Protein AF-A0A183J7G9-F1 (afdb_monomer_lite)

Secondary structure (DSSP, 8-state):
-------------TT---EE---PPP----------------------GGG-EEEEEPPTTSSHHHHHHHHHHHHTTTT-EEEEE--GGG-SPPPHHHHHHHHHHHHH-GGG-SEEEEES-----S--

Organism: NCBI:txid241478

Sequence (128 aa):
MALELFTVLRLADPAGILFAAELTADDGKDRSSGGSSSKLMLPSAEMNPENIIIIYNRIPKTGSTSFMGLLYDVCVRNNFHVIHLNTSRNTHVMSLSDQLIFGQNFSNWVTRKPAVYHGHIAYIDFER

pLDDT: mean 70.36, std 27.44, range [26.47, 97.0]

Radius of gyration: 16.81 Å; chains: 1; bounding box: 32×42×46 Å

Structure (mmCIF, N/CA/C/O backbone):
data_AF-A0A183J7G9-F1
#
_entry.id   AF-A0A183J7G9-F1
#
loop_
_atom_site.group_PDB
_atom_site.id
_atom_site.type_symbol
_atom_site.label_atom_id
_atom_site.label_alt_id
_atom_site.label_comp_id
_atom_site.label_asym_id
_atom_site.label_entity_id
_atom_site.label_seq_id
_atom_site.pdbx_PDB_ins_code
_atom_site.Cartn_x
_atom_site.Cartn_y
_atom_site.Cartn_z
_atom_site.occupancy
_atom_site.B_iso_or_equiv
_atom_site.auth_seq_id
_atom_site.auth_comp_id
_atom_site.auth_asym_id
_atom_site.auth_atom_id
_atom_site.pdbx_PDB_model_num
ATOM 1 N N . MET A 1 1 ? -4.605 -24.183 -10.810 1.00 30.75 1 MET A N 1
ATOM 2 C CA . MET A 1 1 ? -5.874 -23.810 -11.465 1.00 30.75 1 MET A CA 1
ATOM 3 C C . MET 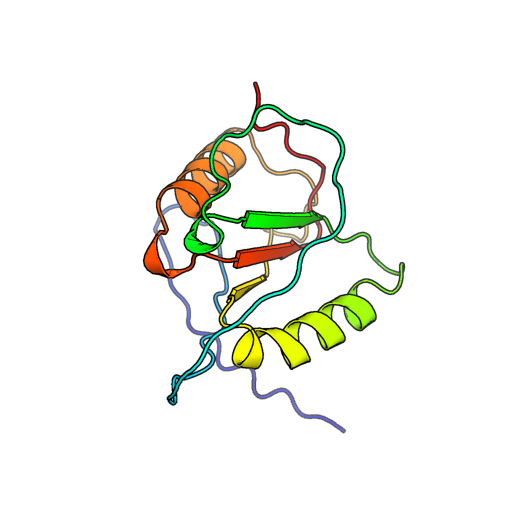A 1 1 ? -6.651 -22.968 -10.464 1.00 30.75 1 MET A C 1
ATOM 5 O O . MET A 1 1 ? -7.429 -23.506 -9.697 1.00 30.75 1 MET A O 1
ATOM 9 N N . ALA A 1 2 ? -6.323 -21.682 -10.366 1.00 29.30 2 ALA A N 1
ATOM 10 C CA . ALA A 1 2 ? -7.031 -20.735 -9.511 1.00 29.30 2 ALA A CA 1
ATOM 11 C C . ALA A 1 2 ? -7.473 -19.612 -10.442 1.00 29.30 2 ALA A C 1
ATOM 13 O O . ALA A 1 2 ? -6.668 -18.783 -10.858 1.00 29.30 2 ALA A O 1
ATOM 14 N N . LEU A 1 3 ? -8.715 -19.727 -10.898 1.00 29.28 3 LEU A N 1
ATOM 15 C CA . LEU A 1 3 ? -9.367 -18.739 -11.735 1.00 29.28 3 LEU A CA 1
ATOM 16 C C . LEU A 1 3 ? -9.744 -17.564 -10.832 1.00 29.28 3 LEU A C 1
ATOM 18 O O . LEU A 1 3 ? -10.685 -17.645 -10.051 1.00 29.28 3 LEU A O 1
ATOM 22 N N . GLU A 1 4 ? -8.903 -16.536 -10.886 1.00 32.44 4 GLU A N 1
ATOM 23 C CA . GLU A 1 4 ? -9.271 -15.123 -11.004 1.00 32.44 4 GLU A CA 1
ATOM 24 C C . GLU A 1 4 ? -10.785 -14.848 -10.880 1.00 32.44 4 GLU A C 1
ATOM 26 O O . GLU A 1 4 ? -11.535 -14.957 -11.849 1.00 32.44 4 GLU A O 1
ATOM 31 N N . LEU A 1 5 ? -11.226 -14.424 -9.696 1.00 26.47 5 LEU A N 1
ATOM 32 C CA . LEU A 1 5 ? -12.472 -13.678 -9.514 1.00 26.47 5 LEU A CA 1
ATOM 33 C C . LEU A 1 5 ? -12.100 -12.271 -9.037 1.00 26.47 5 LEU A C 1
ATOM 35 O O . LEU A 1 5 ? -12.329 -11.891 -7.895 1.00 26.47 5 LEU A O 1
ATOM 39 N N . PHE A 1 6 ? -11.477 -11.501 -9.931 1.00 29.28 6 PHE A N 1
ATOM 40 C CA . PHE A 1 6 ? -11.250 -10.072 -9.734 1.00 29.28 6 PHE A CA 1
ATOM 41 C C . PHE A 1 6 ? -12.524 -9.313 -10.094 1.00 29.28 6 PHE A C 1
ATOM 43 O O . PHE A 1 6 ? -12.791 -9.023 -11.261 1.00 29.28 6 PHE A O 1
ATOM 50 N N . THR A 1 7 ? -13.319 -8.970 -9.084 1.00 27.44 7 THR A N 1
ATOM 51 C CA . THR A 1 7 ? -14.379 -7.972 -9.256 1.00 27.44 7 THR A CA 1
ATOM 52 C C . THR A 1 7 ? -13.754 -6.589 -9.098 1.00 27.44 7 THR A C 1
ATOM 54 O O . THR A 1 7 ? -13.551 -6.092 -7.996 1.00 27.44 7 THR A O 1
ATOM 57 N N . VAL A 1 8 ? -13.401 -5.978 -10.230 1.00 32.66 8 VAL A N 1
ATOM 58 C CA . VAL A 1 8 ? -12.82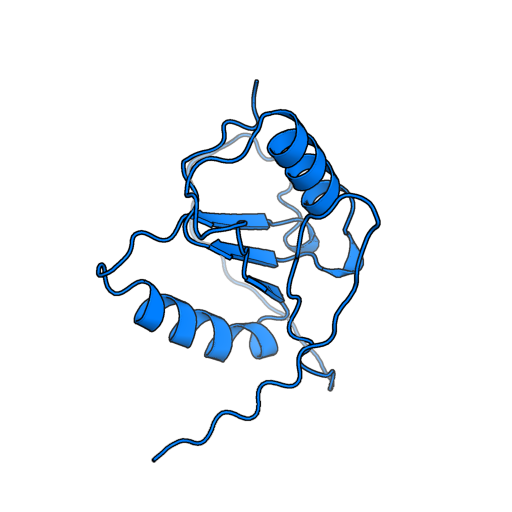3 -4.631 -10.308 1.00 32.66 8 VAL A CA 1
ATOM 59 C C . VAL A 1 8 ? -13.927 -3.591 -10.104 1.00 32.66 8 VAL A C 1
ATOM 61 O O . VAL A 1 8 ? -14.669 -3.281 -11.037 1.00 32.66 8 VAL A O 1
ATOM 64 N N . LEU A 1 9 ? -14.021 -2.999 -8.912 1.00 28.84 9 LEU A N 1
ATOM 65 C CA . LEU A 1 9 ? -14.771 -1.754 -8.734 1.00 28.84 9 LEU A CA 1
ATOM 66 C C . LEU A 1 9 ? -13.930 -0.587 -9.267 1.00 28.84 9 LEU A C 1
ATOM 68 O O . LEU A 1 9 ? -12.972 -0.132 -8.646 1.00 28.84 9 LEU A O 1
ATOM 72 N N . ARG A 1 10 ? -14.286 -0.135 -10.474 1.00 31.08 10 ARG A N 1
ATOM 73 C CA . ARG A 1 10 ? -13.737 1.058 -11.123 1.00 31.08 10 ARG A CA 1
ATOM 74 C C . ARG A 1 10 ? -14.341 2.303 -10.477 1.00 31.08 10 ARG A C 1
ATOM 76 O O . ARG A 1 10 ? -15.472 2.657 -10.793 1.00 31.08 10 ARG A O 1
ATOM 83 N N . LEU A 1 11 ? -13.587 2.999 -9.635 1.00 34.62 11 LEU A N 1
ATOM 84 C CA . LEU A 1 11 ? -13.862 4.408 -9.360 1.00 34.62 11 LEU A CA 1
ATOM 85 C C . LEU A 1 11 ? -12.918 5.231 -10.234 1.00 34.62 11 LEU A C 1
ATOM 87 O O . LEU A 1 11 ? -11.740 5.392 -9.932 1.00 34.62 11 LEU A O 1
ATOM 91 N N . ALA A 1 12 ? -13.434 5.646 -11.390 1.00 26.94 12 ALA A N 1
ATOM 92 C CA . ALA A 1 12 ? -12.762 6.585 -12.271 1.00 26.94 12 ALA A CA 1
ATOM 93 C C . ALA A 1 12 ? -12.967 8.001 -11.717 1.00 26.94 12 ALA A C 1
ATOM 95 O O . ALA A 1 12 ? -14.075 8.529 -11.771 1.00 26.94 12 ALA A O 1
ATOM 96 N N . ASP A 1 13 ? -11.902 8.594 -11.188 1.00 34.47 13 ASP A N 1
ATOM 97 C CA . ASP A 1 13 ? -11.786 10.041 -10.998 1.00 34.47 13 ASP A CA 1
ATOM 98 C C . ASP A 1 13 ? -11.276 10.662 -12.323 1.00 34.47 13 ASP A C 1
ATOM 100 O O . ASP A 1 13 ? -10.423 10.041 -12.976 1.00 34.47 13 ASP A O 1
ATOM 104 N N . PRO A 1 14 ? -11.741 11.847 -12.777 1.00 30.02 14 PRO A N 1
ATOM 105 C CA . PRO A 1 14 ? -11.344 12.433 -14.065 1.00 30.02 14 PRO A CA 1
ATOM 106 C C . PRO A 1 14 ? -9.839 12.725 -14.215 1.00 30.02 14 PRO A C 1
ATOM 108 O O . PRO A 1 14 ? -9.396 13.060 -15.311 1.00 30.02 14 PRO A O 1
ATOM 111 N N . ALA A 1 15 ? -9.050 12.597 -13.141 1.00 36.47 15 ALA A N 1
ATOM 112 C CA . ALA A 1 15 ? -7.612 12.864 -13.100 1.00 36.47 15 ALA A CA 1
ATOM 113 C C . ALA A 1 15 ? -6.712 11.661 -13.461 1.00 36.47 15 ALA A C 1
ATOM 115 O O . ALA A 1 15 ? -5.493 11.802 -13.502 1.00 36.47 15 ALA A O 1
ATOM 116 N N . GLY A 1 16 ? -7.271 10.480 -13.757 1.00 29.88 16 GLY A N 1
ATOM 117 C CA . GLY A 1 16 ? -6.492 9.368 -14.323 1.00 29.88 16 GLY A CA 1
ATOM 118 C C . GLY A 1 16 ? -5.564 8.628 -13.349 1.00 29.88 16 GLY A C 1
ATOM 119 O O . GLY A 1 16 ? -4.697 7.877 -13.802 1.00 29.88 16 GLY A O 1
ATOM 120 N N . ILE A 1 17 ? -5.757 8.773 -12.033 1.00 37.78 17 ILE A N 1
ATOM 121 C CA . ILE A 1 17 ? -5.052 7.971 -11.024 1.00 37.78 17 ILE A CA 1
ATOM 122 C C . ILE A 1 17 ? -5.970 6.836 -10.556 1.00 37.78 17 ILE A C 1
ATOM 124 O O . ILE A 1 17 ? -7.022 7.059 -9.960 1.00 37.78 17 ILE A O 1
ATOM 128 N N . LEU A 1 18 ? -5.578 5.597 -10.860 1.00 35.53 18 LEU A N 1
ATOM 129 C CA . LEU A 1 18 ? -6.340 4.392 -10.540 1.00 35.53 18 LEU A CA 1
ATOM 130 C C . LEU A 1 18 ? -5.940 3.866 -9.150 1.00 35.53 18 LEU A C 1
ATOM 132 O O . LEU A 1 18 ? -4.958 3.135 -9.025 1.00 35.53 18 LEU A O 1
ATOM 136 N N . PHE A 1 19 ? -6.705 4.196 -8.107 1.00 33.94 19 PHE A N 1
ATOM 137 C CA . PHE A 1 19 ? -6.574 3.555 -6.793 1.00 33.94 19 PHE A CA 1
ATOM 138 C C . PHE A 1 19 ? -7.569 2.392 -6.689 1.00 33.94 19 PHE A C 1
ATOM 140 O O . PHE A 1 19 ? -8.781 2.600 -6.698 1.00 33.94 19 PHE A O 1
ATOM 147 N N . ALA A 1 20 ? -7.069 1.158 -6.603 1.00 35.28 20 ALA A N 1
ATOM 148 C CA . ALA A 1 20 ? -7.901 -0.011 -6.330 1.00 35.28 20 ALA A CA 1
ATOM 149 C C . ALA A 1 20 ? -7.995 -0.210 -4.809 1.00 35.28 20 ALA A C 1
ATOM 151 O O . ALA A 1 20 ? -7.019 -0.592 -4.164 1.00 35.28 20 ALA A O 1
ATOM 152 N N . ALA A 1 21 ? -9.164 0.067 -4.231 1.00 35.34 21 ALA A N 1
ATOM 153 C CA . ALA A 1 21 ? -9.481 -0.294 -2.854 1.00 35.34 21 ALA A CA 1
ATOM 154 C C . ALA A 1 21 ? -10.300 -1.594 -2.859 1.00 35.34 21 ALA A C 1
ATOM 156 O O . ALA A 1 21 ? -11.437 -1.605 -3.325 1.00 35.34 21 ALA A O 1
ATOM 157 N N . GLU A 1 22 ? -9.727 -2.682 -2.345 1.00 33.12 22 GLU A N 1
ATOM 158 C CA . GLU A 1 22 ? -10.466 -3.914 -2.051 1.00 33.12 22 GLU A CA 1
ATOM 159 C C . GLU A 1 22 ? -11.291 -3.680 -0.768 1.00 33.12 22 GLU A C 1
ATOM 161 O O . GLU A 1 22 ? -10.751 -3.278 0.266 1.00 33.12 22 GLU A O 1
ATOM 166 N N . LEU A 1 23 ? -12.611 -3.866 -0.835 1.00 32.62 23 LEU A N 1
ATOM 167 C CA . LEU A 1 23 ? -13.524 -3.794 0.310 1.00 32.62 23 LEU A CA 1
ATOM 168 C C . LEU A 1 23 ? -13.630 -5.185 0.947 1.00 32.62 23 LEU A C 1
ATOM 170 O O . LEU A 1 23 ? -14.307 -6.050 0.399 1.00 32.62 23 LEU A O 1
ATOM 174 N N . THR A 1 24 ? -13.020 -5.401 2.112 1.00 34.91 24 THR A N 1
ATOM 175 C CA . THR A 1 24 ? -13.406 -6.523 2.983 1.00 34.91 24 THR A CA 1
ATOM 176 C C . THR A 1 24 ? -14.498 -6.058 3.943 1.00 34.91 24 THR A C 1
ATOM 178 O O . THR A 1 24 ? -14.346 -5.030 4.605 1.00 34.91 24 THR A O 1
ATOM 181 N N . ALA A 1 25 ? -15.614 -6.787 3.928 1.00 34.16 25 ALA A N 1
ATOM 182 C CA . ALA A 1 25 ? -16.855 -6.505 4.639 1.00 34.16 25 ALA A CA 1
ATOM 183 C C . ALA A 1 25 ? -16.734 -6.629 6.171 1.00 34.16 25 ALA A C 1
ATOM 185 O O . ALA A 1 25 ? -15.897 -7.370 6.684 1.00 34.16 25 ALA A O 1
ATOM 186 N N . ASP A 1 26 ? -17.599 -5.865 6.836 1.00 40.38 26 ASP A N 1
ATOM 187 C CA . ASP A 1 26 ? -17.831 -5.720 8.276 1.00 40.38 26 ASP A CA 1
ATOM 188 C C . ASP A 1 26 ? -18.431 -6.986 8.913 1.00 40.38 26 ASP A C 1
ATOM 190 O O . ASP A 1 26 ? -19.296 -7.614 8.307 1.00 40.38 26 ASP A O 1
ATOM 194 N N . ASP A 1 27 ? -17.990 -7.322 10.131 1.00 34.03 27 ASP A N 1
ATOM 195 C CA . ASP A 1 27 ? -18.832 -7.943 11.165 1.00 34.03 27 ASP A CA 1
ATOM 196 C C . ASP A 1 27 ? -18.102 -7.933 12.530 1.00 34.03 27 ASP A C 1
ATOM 198 O O . ASP A 1 27 ? -17.229 -8.751 12.809 1.00 34.03 27 ASP A O 1
ATOM 202 N N . GLY A 1 28 ? -18.483 -6.982 13.390 1.00 33.50 28 GLY A N 1
ATOM 203 C CA . GLY A 1 28 ? -18.699 -7.182 14.830 1.00 33.50 28 GLY A CA 1
ATOM 204 C C . GLY A 1 28 ? -17.553 -7.581 15.790 1.00 33.50 28 GLY A C 1
ATOM 205 O O . GLY A 1 28 ? -17.109 -8.723 15.828 1.00 33.50 28 GLY A O 1
ATOM 206 N N . LYS A 1 29 ? -17.375 -6.705 16.801 1.00 32.19 29 LYS A N 1
ATOM 207 C CA . LYS A 1 29 ? -17.431 -7.014 18.257 1.00 32.19 29 LYS A CA 1
ATOM 208 C C . LYS A 1 29 ? -16.109 -7.161 19.054 1.00 32.19 29 LYS A C 1
ATOM 210 O O . LYS A 1 29 ? -15.499 -8.218 19.115 1.00 32.19 29 LYS A O 1
ATOM 215 N N . ASP A 1 30 ? -15.851 -6.098 19.830 1.00 33.47 30 ASP A N 1
ATOM 216 C CA . ASP A 1 30 ? -15.442 -6.055 21.250 1.00 33.47 30 ASP A CA 1
ATOM 217 C C . ASP A 1 30 ? -14.059 -6.556 21.758 1.00 33.47 30 ASP A C 1
ATOM 219 O O . ASP A 1 30 ? -13.782 -7.751 21.790 1.00 33.47 30 ASP A O 1
ATOM 223 N N . ARG A 1 31 ? -13.375 -5.611 22.449 1.00 36.31 31 ARG A N 1
ATOM 224 C CA . ARG A 1 31 ? -12.650 -5.685 23.760 1.00 36.31 31 ARG A CA 1
ATOM 225 C C . ARG A 1 31 ? -11.101 -5.649 23.795 1.00 36.31 31 ARG A C 1
ATOM 227 O O . ARG A 1 31 ? -10.421 -6.602 23.446 1.00 36.31 31 ARG A O 1
ATOM 234 N N . SER A 1 32 ? -10.611 -4.520 24.346 1.00 33.81 32 SER A N 1
ATOM 235 C CA . SER A 1 32 ? -9.533 -4.276 25.354 1.00 33.81 32 SER A CA 1
ATOM 236 C C . SER A 1 32 ? -8.715 -5.487 25.852 1.00 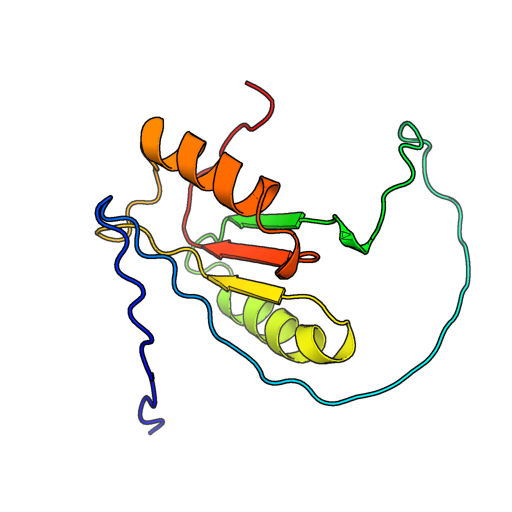33.81 32 SER A C 1
ATOM 238 O O . SER A 1 32 ? -9.302 -6.533 26.095 1.00 33.81 32 SER A O 1
ATOM 240 N N . SER A 1 33 ? -7.418 -5.459 26.192 1.00 36.47 33 SER A N 1
ATOM 241 C CA . SER A 1 33 ? -6.505 -4.481 26.844 1.00 36.47 33 SER A CA 1
ATOM 242 C C . SER A 1 33 ? -5.122 -5.181 26.946 1.00 36.47 33 SER A C 1
ATOM 244 O O . SER A 1 33 ? -5.108 -6.385 27.173 1.00 36.47 33 SER A O 1
ATOM 246 N N . GLY A 1 34 ? -3.953 -4.562 26.730 1.00 28.38 34 GLY A N 1
ATOM 247 C CA . GLY A 1 34 ? -3.171 -3.816 27.736 1.00 28.38 34 GLY A CA 1
ATOM 248 C C . GLY A 1 34 ? -1.831 -4.519 28.079 1.00 28.38 34 GLY A C 1
ATOM 249 O O . GLY A 1 34 ? -1.818 -5.731 28.260 1.00 28.38 34 GLY A O 1
ATOM 250 N N . GLY A 1 35 ? -0.711 -3.779 28.182 1.00 28.03 35 GLY A N 1
ATOM 251 C CA . GLY A 1 35 ? 0.554 -4.287 28.766 1.00 28.03 35 GLY A CA 1
ATOM 252 C C . GLY A 1 35 ? 1.859 -3.699 28.201 1.00 28.03 35 GLY A C 1
ATOM 253 O O . GLY A 1 35 ? 2.230 -3.997 27.075 1.00 28.03 35 GLY A O 1
ATOM 254 N N . SER A 1 36 ? 2.559 -2.887 29.002 1.00 39.09 36 SER A N 1
ATOM 255 C CA . SER A 1 36 ? 3.685 -1.993 28.659 1.00 39.09 36 SER A CA 1
ATOM 256 C C . SER A 1 36 ? 5.082 -2.638 28.759 1.00 39.09 36 SER A C 1
ATOM 258 O O . SER A 1 36 ? 5.334 -3.443 29.653 1.00 39.09 36 SER A O 1
ATOM 260 N N . SER A 1 37 ? 6.027 -2.219 27.906 1.00 35.69 37 SER A N 1
ATOM 261 C CA . SER A 1 37 ? 7.478 -2.304 28.155 1.00 35.69 37 SER A CA 1
ATOM 262 C C . SER A 1 37 ? 8.224 -1.164 27.438 1.00 35.69 37 SER A C 1
ATOM 264 O O . SER A 1 37 ? 7.919 -0.808 26.303 1.00 35.69 37 SER A O 1
ATOM 266 N N . SER A 1 38 ? 9.160 -0.562 28.170 1.00 39.97 38 SER A N 1
ATOM 267 C CA . SER A 1 38 ? 9.867 0.715 27.966 1.00 39.97 38 SER A CA 1
ATOM 268 C C . SER A 1 38 ? 10.374 1.019 26.544 1.00 39.97 38 SER A C 1
ATOM 270 O O . SER A 1 38 ? 11.162 0.251 25.992 1.00 39.97 38 SER A O 1
ATOM 272 N N . LYS A 1 39 ? 10.005 2.190 25.995 1.00 38.09 39 LYS A N 1
ATOM 273 C CA . LYS A 1 39 ? 10.373 2.667 24.647 1.00 38.09 39 LYS A CA 1
ATOM 274 C C . LYS A 1 39 ? 11.127 4.003 24.721 1.00 38.09 39 LYS A C 1
ATOM 276 O O . LYS A 1 39 ? 10.719 4.905 25.446 1.00 38.09 39 LYS A O 1
ATOM 281 N N . LEU A 1 40 ? 12.227 4.100 23.972 1.00 33.50 40 LEU A N 1
ATOM 282 C CA . LEU A 1 40 ? 13.029 5.311 23.754 1.00 33.50 40 LEU A CA 1
ATOM 283 C C . LEU A 1 40 ? 12.126 6.508 23.402 1.00 33.50 40 LEU A C 1
ATOM 285 O O . LEU A 1 40 ? 11.246 6.393 22.548 1.00 33.50 40 LEU A O 1
ATOM 289 N N . MET A 1 41 ? 12.340 7.633 24.087 1.00 30.83 41 MET A N 1
ATOM 290 C CA . MET A 1 41 ? 11.463 8.804 24.065 1.00 30.83 41 MET A CA 1
ATOM 291 C C . MET A 1 41 ? 11.641 9.610 22.770 1.00 30.83 41 MET A C 1
ATOM 293 O O . MET A 1 41 ? 12.449 10.530 22.688 1.00 30.83 41 MET A O 1
ATOM 297 N N . LEU A 1 42 ? 10.878 9.228 21.745 1.00 44.69 42 LEU A N 1
ATOM 298 C CA . LEU A 1 42 ? 10.432 10.133 20.684 1.00 44.69 42 LEU A CA 1
ATOM 299 C C . LEU A 1 42 ? 9.452 11.142 21.314 1.00 44.69 42 LEU A C 1
ATOM 301 O O . LEU A 1 42 ? 8.766 10.761 22.269 1.00 44.69 42 LEU A O 1
ATOM 305 N N . PRO A 1 43 ? 9.371 12.400 20.840 1.00 38.59 43 PRO A N 1
ATOM 306 C CA . PRO A 1 43 ? 8.407 13.360 21.366 1.00 38.59 43 PRO A CA 1
ATOM 307 C C . PRO A 1 43 ? 7.022 12.716 21.346 1.00 38.59 43 PRO A C 1
ATOM 309 O O . PRO A 1 43 ? 6.560 12.265 20.297 1.00 38.59 43 PRO A O 1
ATOM 312 N N . SER A 1 44 ? 6.406 12.610 22.524 1.00 43.22 44 SER A N 1
ATOM 313 C CA . SER A 1 44 ? 5.103 11.989 22.740 1.00 43.22 44 SER A CA 1
ATOM 314 C C . SER A 1 44 ? 4.009 12.899 22.186 1.00 43.22 44 SER A C 1
ATOM 316 O O . SER A 1 44 ? 3.191 13.449 22.919 1.00 43.22 44 SER A O 1
ATOM 318 N N . ALA A 1 45 ? 4.001 13.090 20.868 1.00 55.00 45 ALA A N 1
ATOM 319 C CA . ALA A 1 45 ? 2.735 13.204 20.183 1.00 55.00 45 ALA A CA 1
ATOM 320 C C . ALA A 1 45 ? 2.010 11.901 20.517 1.00 55.00 45 ALA A C 1
ATOM 322 O O . ALA A 1 45 ? 2.482 10.831 20.132 1.00 55.00 45 ALA A O 1
ATOM 323 N N . GLU A 1 46 ? 0.956 11.984 21.328 1.00 55.66 46 GLU A N 1
ATOM 324 C CA . GLU A 1 46 ? 0.031 10.880 21.572 1.00 55.66 46 GLU A CA 1
ATOM 325 C C . GLU A 1 46 ? -0.315 10.273 20.211 1.00 55.66 46 GLU A C 1
ATOM 327 O O . GLU A 1 46 ? -1.049 10.858 19.410 1.00 55.66 46 GLU A O 1
ATOM 332 N N . MET A 1 47 ? 0.338 9.159 19.885 1.00 63.81 47 MET A N 1
ATOM 333 C CA . MET A 1 47 ? 0.268 8.573 18.561 1.00 63.81 47 MET A CA 1
ATOM 334 C C . MET A 1 47 ? -1.067 7.852 18.509 1.00 63.81 47 MET A C 1
ATOM 336 O O . MET A 1 47 ? -1.167 6.697 18.914 1.00 63.81 47 MET A O 1
ATOM 340 N N . ASN A 1 48 ? -2.103 8.583 18.096 1.00 82.38 48 ASN A N 1
ATOM 341 C CA . ASN A 1 48 ? -3.448 8.048 18.003 1.00 82.38 48 ASN A CA 1
ATOM 342 C C . ASN A 1 48 ? -3.412 6.840 17.051 1.00 82.38 48 ASN A C 1
ATOM 344 O O . ASN A 1 48 ? -3.155 7.044 15.858 1.00 82.38 48 ASN A O 1
ATOM 348 N N . PRO A 1 49 ? -3.639 5.608 17.548 1.00 83.50 49 PRO A N 1
ATOM 349 C CA . PRO A 1 49 ? -3.549 4.403 16.732 1.00 83.50 49 PRO A CA 1
ATOM 350 C C . PRO A 1 49 ? -4.505 4.447 15.538 1.00 83.50 49 PRO A C 1
ATOM 352 O O . PRO A 1 49 ? -4.163 3.944 14.473 1.00 83.50 49 PRO A O 1
ATOM 355 N N . GLU A 1 50 ? -5.625 5.160 15.675 1.00 87.38 50 GLU A N 1
ATOM 356 C CA . GLU A 1 50 ? -6.626 5.354 14.623 1.00 87.38 50 GLU A CA 1
ATOM 357 C C . GLU A 1 50 ? -6.128 6.222 13.460 1.00 87.38 50 GLU A C 1
ATOM 359 O O . GLU A 1 50 ? -6.714 6.207 12.387 1.00 87.38 50 GLU A O 1
ATOM 364 N N . ASN A 1 51 ? -5.041 6.980 13.639 1.00 89.06 51 ASN A N 1
ATOM 365 C CA . ASN A 1 51 ? -4.469 7.855 12.611 1.00 89.06 51 ASN A CA 1
ATOM 366 C C . ASN A 1 51 ? -3.169 7.312 12.003 1.00 89.06 51 ASN A C 1
ATOM 368 O O . ASN A 1 51 ? -2.535 8.010 11.207 1.00 89.06 51 ASN A O 1
ATOM 372 N N . ILE A 1 52 ? -2.756 6.095 12.365 1.00 93.06 52 ILE A N 1
ATOM 373 C CA . ILE A 1 52 ? -1.506 5.509 11.876 1.00 93.06 52 ILE A CA 1
ATOM 374 C C . ILE A 1 52 ? -1.643 5.110 10.407 1.00 93.06 52 ILE A C 1
ATOM 376 O O . ILE A 1 52 ? -2.596 4.447 9.990 1.00 93.06 52 ILE A O 1
ATOM 380 N N . ILE A 1 53 ? -0.634 5.492 9.627 1.00 92.94 53 ILE A N 1
ATOM 381 C CA . ILE A 1 53 ? -0.495 5.129 8.222 1.00 92.94 53 ILE A CA 1
ATOM 382 C C . ILE A 1 53 ? 0.8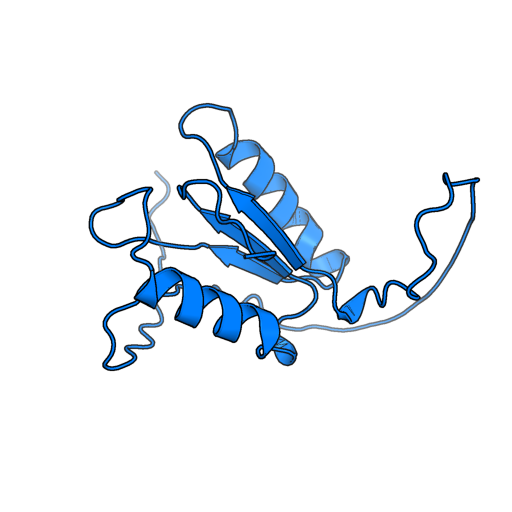96 4.538 8.019 1.00 92.94 53 ILE A C 1
ATOM 384 O O . ILE A 1 53 ? 1.894 5.124 8.432 1.00 92.94 53 ILE A O 1
ATOM 388 N N . ILE A 1 54 ? 0.959 3.381 7.368 1.00 94.69 54 ILE A N 1
ATOM 389 C CA . ILE A 1 54 ? 2.205 2.723 6.978 1.00 94.69 54 ILE A CA 1
ATOM 390 C C . ILE A 1 54 ? 2.258 2.689 5.456 1.00 94.69 54 ILE A C 1
ATOM 392 O O . ILE A 1 54 ? 1.318 2.234 4.809 1.00 94.69 54 ILE A O 1
ATOM 396 N N . ILE A 1 55 ? 3.367 3.141 4.878 1.00 94.31 55 ILE A N 1
ATOM 397 C CA . ILE A 1 55 ? 3.616 3.054 3.439 1.00 94.31 55 ILE A CA 1
ATOM 398 C C . ILE A 1 55 ? 4.708 2.011 3.212 1.00 94.31 55 ILE A C 1
ATOM 400 O O . ILE A 1 55 ? 5.863 2.198 3.590 1.00 94.31 55 ILE A O 1
ATOM 404 N N . TYR A 1 56 ? 4.332 0.894 2.599 1.00 96.62 56 TYR A N 1
ATOM 405 C CA . TYR A 1 56 ? 5.229 -0.185 2.224 1.00 96.62 56 TYR A CA 1
ATOM 406 C C . TYR A 1 56 ? 5.527 -0.140 0.722 1.00 96.62 56 TYR A C 1
ATOM 408 O O . TYR A 1 56 ? 4.835 -0.735 -0.109 1.00 96.62 56 TYR A O 1
ATOM 416 N N . ASN A 1 57 ? 6.605 0.559 0.379 1.00 95.25 57 ASN A N 1
ATOM 417 C CA . ASN A 1 57 ? 7.147 0.620 -0.975 1.00 95.25 57 ASN A CA 1
ATOM 418 C C . ASN A 1 57 ? 7.792 -0.724 -1.336 1.00 95.25 57 ASN A C 1
ATOM 420 O O . ASN A 1 57 ? 8.934 -1.023 -0.984 1.00 95.25 57 ASN A O 1
ATOM 424 N N . ARG A 1 58 ? 7.018 -1.583 -1.995 1.00 94.62 58 ARG A N 1
ATOM 425 C CA . ARG A 1 58 ? 7.383 -2.963 -2.306 1.00 94.62 58 ARG A CA 1
ATOM 426 C C . ARG A 1 58 ? 8.462 -3.006 -3.374 1.00 94.62 58 ARG A C 1
ATOM 428 O O . ARG A 1 58 ? 8.275 -2.489 -4.471 1.00 94.62 58 ARG A O 1
ATOM 435 N N . ILE A 1 59 ? 9.529 -3.752 -3.101 1.00 93.50 59 ILE A N 1
ATOM 436 C CA . ILE A 1 59 ? 10.512 -4.134 -4.118 1.00 93.50 59 ILE A CA 1
ATOM 437 C C . ILE A 1 59 ? 10.075 -5.461 -4.768 1.00 93.50 59 ILE A C 1
ATOM 439 O O . ILE A 1 59 ? 9.625 -6.378 -4.064 1.00 93.50 59 ILE A O 1
ATOM 443 N N . PRO A 1 60 ? 10.145 -5.604 -6.103 1.00 92.31 60 PRO A N 1
ATOM 444 C CA . PRO A 1 60 ? 9.798 -6.853 -6.766 1.00 92.31 60 PRO A CA 1
ATOM 445 C C . PRO A 1 60 ? 10.778 -7.963 -6.386 1.00 92.31 60 PRO A C 1
ATOM 447 O O . PRO A 1 60 ? 11.969 -7.726 -6.218 1.00 92.31 60 PRO A O 1
ATOM 450 N N . LYS A 1 61 ? 10.278 -9.202 -6.308 1.00 93.19 61 LYS A N 1
ATOM 451 C CA . LYS A 1 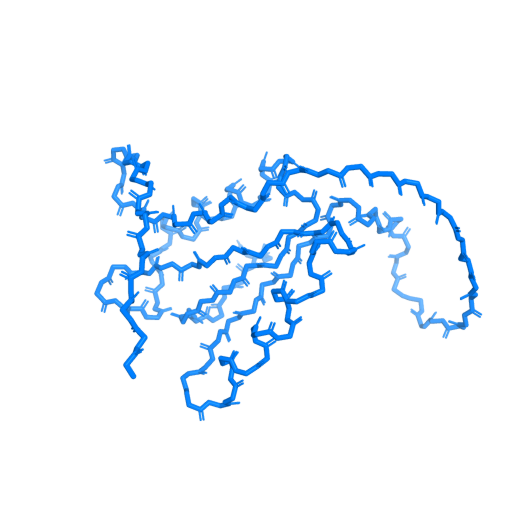61 ? 11.092 -10.415 -6.088 1.00 93.19 61 LYS A CA 1
ATOM 452 C C . LYS A 1 61 ? 11.846 -10.485 -4.748 1.00 93.19 61 LYS A C 1
ATOM 454 O O . LYS A 1 61 ? 12.773 -11.273 -4.622 1.00 93.19 61 LYS A O 1
ATOM 459 N N . THR A 1 62 ? 11.401 -9.757 -3.726 1.00 95.31 62 THR A N 1
ATOM 460 C CA . THR A 1 62 ? 12.010 -9.770 -2.378 1.00 95.31 62 THR A CA 1
ATOM 461 C C . THR A 1 62 ? 11.165 -10.490 -1.321 1.00 95.31 62 THR A C 1
ATOM 463 O O . THR A 1 62 ? 11.324 -10.259 -0.129 1.00 95.31 62 THR A O 1
ATOM 466 N N . GLY A 1 63 ? 10.205 -11.323 -1.735 1.00 94.50 63 GLY A N 1
ATOM 467 C CA . GLY A 1 63 ? 9.227 -11.912 -0.809 1.00 94.50 63 GLY A CA 1
ATOM 468 C C . GLY A 1 63 ? 8.138 -10.933 -0.350 1.00 94.50 63 GLY A C 1
ATOM 469 O O . GLY A 1 63 ? 7.324 -11.280 0.500 1.00 94.50 63 GLY A O 1
ATOM 470 N N . SER A 1 64 ? 8.061 -9.737 -0.949 1.00 93.25 64 SER A N 1
ATOM 471 C CA . SER A 1 64 ? 7.047 -8.726 -0.614 1.00 93.25 64 SER A CA 1
ATOM 472 C C . SER A 1 64 ? 5.609 -9.230 -0.780 1.00 93.25 64 SER A C 1
ATOM 474 O O . SER A 1 64 ? 4.741 -8.858 -0.001 1.00 93.25 64 SER A O 1
ATOM 476 N N . THR A 1 65 ? 5.346 -10.123 -1.742 1.00 94.62 65 THR A N 1
ATOM 477 C CA . THR A 1 65 ? 4.034 -10.785 -1.885 1.00 94.62 65 THR A CA 1
ATOM 478 C C . THR A 1 65 ? 3.708 -11.672 -0.686 1.00 94.62 65 THR A C 1
ATOM 480 O O . THR A 1 65 ? 2.586 -11.629 -0.194 1.00 94.62 65 THR A O 1
ATOM 483 N N . SER A 1 66 ? 4.682 -12.437 -0.189 1.00 96.06 66 SER A N 1
ATOM 484 C CA . SER A 1 66 ? 4.500 -13.302 0.980 1.00 96.06 66 SER A CA 1
ATOM 485 C C . SER A 1 66 ? 4.219 -12.482 2.238 1.00 96.06 66 SER A C 1
ATOM 487 O O . SER A 1 66 ? 3.321 -12.819 3.001 1.00 96.06 66 SER A O 1
ATOM 489 N N . PHE A 1 67 ? 4.938 -11.370 2.421 1.00 97.00 67 PHE A N 1
ATOM 490 C CA . PHE A 1 67 ? 4.683 -10.445 3.526 1.00 97.00 67 PHE A CA 1
ATOM 491 C C . PHE A 1 67 ? 3.285 -9.816 3.446 1.00 97.00 67 PHE A C 1
ATOM 493 O O . PHE A 1 67 ? 2.583 -9.754 4.452 1.00 97.00 67 PHE A O 1
ATOM 500 N N . MET A 1 68 ? 2.841 -9.414 2.248 1.00 94.88 68 MET A N 1
ATOM 501 C CA . MET A 1 68 ? 1.486 -8.888 2.074 1.00 94.88 68 MET A CA 1
ATOM 502 C C . MET A 1 68 ? 0.402 -9.921 2.375 1.00 94.88 68 MET A C 1
ATOM 504 O O . MET A 1 68 ? -0.618 -9.543 2.938 1.00 94.88 68 MET A O 1
ATOM 508 N N . GLY A 1 69 ? 0.622 -11.201 2.055 1.00 93.50 69 GLY A N 1
ATOM 509 C CA . GLY A 1 69 ? -0.301 -12.276 2.436 1.00 93.50 69 GLY A CA 1
ATOM 510 C C . GLY A 1 69 ? -0.581 -12.279 3.941 1.00 93.50 69 GLY A C 1
ATOM 511 O O . GLY A 1 69 ? -1.734 -12.210 4.348 1.00 93.50 69 GLY A O 1
ATOM 512 N N . LEU A 1 70 ? 0.473 -12.202 4.760 1.00 95.81 70 LEU A N 1
ATOM 513 C CA . LEU A 1 70 ? 0.330 -12.121 6.218 1.00 95.81 70 LEU A CA 1
ATOM 514 C C . LEU A 1 70 ? -0.431 -10.869 6.671 1.00 95.81 70 LEU A C 1
ATOM 516 O O . LEU A 1 70 ? -1.231 -10.942 7.598 1.00 95.81 70 LEU A O 1
ATOM 520 N N . LEU A 1 71 ? -0.188 -9.719 6.032 1.00 95.06 71 LEU A N 1
ATOM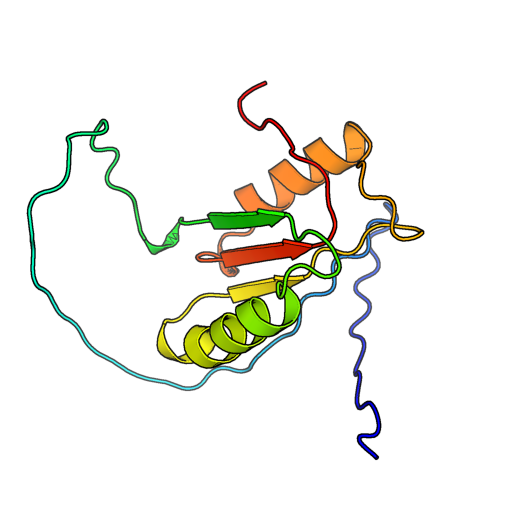 521 C CA . LEU A 1 71 ? -0.901 -8.477 6.344 1.00 95.06 71 LEU A CA 1
ATOM 522 C C . LEU A 1 71 ? -2.400 -8.586 6.048 1.00 95.06 71 LEU A C 1
ATOM 524 O O . LEU A 1 71 ? -3.201 -8.135 6.863 1.00 95.06 71 LEU A O 1
ATOM 528 N N . TYR A 1 72 ? -2.775 -9.202 4.926 1.00 93.12 72 TYR A N 1
ATOM 529 C CA . TYR A 1 72 ? -4.177 -9.461 4.597 1.00 93.12 72 TYR A CA 1
ATOM 530 C C . TYR A 1 72 ? -4.840 -10.434 5.587 1.00 93.12 72 TYR A C 1
ATOM 532 O O . TYR A 1 72 ? -6.000 -10.241 5.936 1.00 93.12 72 TYR A O 1
ATOM 540 N N . ASP A 1 73 ? -4.109 -11.418 6.116 1.00 94.25 73 ASP A N 1
ATOM 541 C CA . ASP A 1 73 ? -4.654 -12.379 7.090 1.00 94.25 73 ASP A CA 1
ATOM 542 C C . ASP A 1 73 ? -4.944 -11.760 8.473 1.00 94.25 73 ASP A C 1
ATOM 544 O O . ASP A 1 73 ? -5.782 -12.256 9.236 1.00 94.25 73 ASP A O 1
ATOM 548 N N . VAL A 1 74 ? -4.221 -10.698 8.845 1.00 95.25 74 VAL A N 1
ATOM 549 C CA . VAL A 1 74 ? -4.348 -10.062 10.169 1.00 95.25 74 VAL A CA 1
ATOM 550 C C . VAL A 1 74 ? -5.143 -8.758 10.146 1.00 95.25 74 VAL A C 1
ATOM 552 O O . VAL A 1 74 ? -5.586 -8.322 11.207 1.00 95.25 74 VAL A O 1
ATOM 555 N N . CYS A 1 75 ? -5.362 -8.144 8.978 1.00 93.44 75 CYS A N 1
ATOM 556 C CA . CYS A 1 75 ? -5.975 -6.815 8.881 1.00 93.44 75 CYS A CA 1
ATOM 557 C C . CYS A 1 75 ? -7.400 -6.754 9.435 1.00 93.44 75 CYS A C 1
ATOM 559 O O . CYS A 1 75 ? -7.727 -5.820 10.164 1.00 93.44 75 CYS A O 1
ATOM 561 N N . VAL A 1 76 ? -8.204 -7.791 9.188 1.00 90.38 76 VAL A N 1
ATOM 562 C CA . VAL A 1 76 ? -9.586 -7.883 9.681 1.00 90.38 76 VAL A CA 1
ATOM 563 C C . VAL A 1 76 ? -9.617 -7.971 11.207 1.00 90.38 76 VAL A C 1
ATOM 565 O O . VAL A 1 76 ? -10.324 -7.212 11.859 1.00 90.38 76 VAL A O 1
ATOM 568 N N . ARG A 1 77 ? -8.799 -8.854 11.800 1.00 94.00 77 ARG A N 1
ATOM 569 C CA . ARG A 1 77 ? -8.756 -9.050 13.262 1.00 94.00 77 ARG A CA 1
ATOM 570 C C . ARG A 1 77 ? -8.208 -7.840 14.009 1.00 94.00 77 ARG A C 1
ATOM 572 O O . ARG A 1 77 ? -8.598 -7.598 15.145 1.00 94.00 77 ARG A O 1
ATOM 579 N N . ASN A 1 78 ? -7.301 -7.106 13.376 1.00 93.69 78 ASN A N 1
ATOM 580 C CA . ASN A 1 78 ? -6.635 -5.957 13.977 1.00 93.69 78 ASN A CA 1
ATOM 581 C C . ASN A 1 78 ? -7.263 -4.620 13.552 1.00 93.69 78 ASN A C 1
ATOM 583 O O . ASN A 1 78 ? -6.708 -3.574 13.878 1.00 93.69 78 ASN A O 1
ATOM 587 N N . ASN A 1 79 ? -8.390 -4.661 12.834 1.00 93.25 79 ASN A N 1
ATOM 588 C CA . ASN A 1 79 ? -9.180 -3.507 12.420 1.00 93.25 79 ASN A CA 1
ATOM 589 C C . ASN A 1 79 ? -8.358 -2.410 11.713 1.00 93.25 79 ASN A C 1
ATOM 591 O O . ASN A 1 79 ? -8.425 -1.234 12.066 1.00 93.25 79 ASN A O 1
ATOM 595 N N . PHE A 1 80 ? -7.562 -2.803 10.715 1.00 94.56 80 PHE A N 1
ATOM 596 C CA . PHE A 1 80 ? -6.851 -1.868 9.840 1.00 94.56 80 PHE A CA 1
ATOM 597 C C . PHE A 1 80 ? -7.061 -2.219 8.368 1.00 94.56 80 PHE A C 1
ATOM 599 O O . PHE A 1 80 ? -7.436 -3.335 8.014 1.00 94.56 80 PHE A O 1
ATOM 606 N N . HIS A 1 81 ? -6.791 -1.265 7.485 1.00 94.12 81 HIS A N 1
ATOM 607 C CA . HIS A 1 81 ? -6.998 -1.429 6.051 1.00 94.12 81 HIS A CA 1
ATOM 608 C C . HIS A 1 81 ? -5.691 -1.706 5.311 1.00 94.12 81 HIS A C 1
ATOM 610 O O . HIS A 1 81 ? -4.650 -1.141 5.631 1.00 94.12 81 HIS A O 1
ATOM 616 N N . VAL A 1 82 ? -5.743 -2.545 4.277 1.00 95.06 82 VAL A N 1
ATOM 617 C CA . VAL A 1 82 ? -4.611 -2.789 3.373 1.00 95.06 82 VAL A CA 1
ATOM 618 C C . VAL A 1 82 ? -4.995 -2.324 1.975 1.00 95.06 82 VAL A C 1
ATOM 620 O O . VAL A 1 82 ? -5.936 -2.847 1.384 1.00 95.06 82 VAL A O 1
ATOM 623 N N . ILE A 1 83 ? -4.274 -1.340 1.442 1.00 93.81 83 ILE A N 1
ATOM 624 C CA . ILE A 1 83 ? -4.615 -0.660 0.188 1.00 93.81 83 ILE A CA 1
ATOM 625 C C . ILE A 1 83 ? -3.473 -0.843 -0.808 1.00 93.81 83 ILE A C 1
ATOM 627 O O . ILE A 1 83 ? -2.325 -0.502 -0.520 1.00 93.81 83 ILE A O 1
ATOM 631 N N . HIS A 1 84 ? -3.784 -1.371 -1.991 1.00 92.69 84 HIS A N 1
ATOM 632 C CA . HIS A 1 84 ? -2.798 -1.541 -3.051 1.00 92.69 84 HIS A CA 1
ATOM 633 C C . HIS A 1 84 ? -2.710 -0.285 -3.921 1.00 92.69 84 HIS A C 1
ATOM 635 O O . HIS A 1 84 ? -3.698 0.182 -4.486 1.00 92.69 84 HIS A O 1
ATOM 641 N N . LEU A 1 85 ? -1.501 0.241 -4.058 1.00 90.88 85 LEU A N 1
ATOM 642 C CA . LEU A 1 85 ? -1.179 1.349 -4.934 1.00 90.88 85 LEU A CA 1
ATOM 643 C C . LEU A 1 85 ? -0.758 0.807 -6.295 1.00 90.88 85 LEU A C 1
ATOM 645 O O . LEU A 1 85 ? 0.228 0.074 -6.409 1.00 90.88 85 LEU A O 1
ATOM 649 N N . ASN A 1 86 ? -1.495 1.200 -7.328 1.00 86.75 86 ASN A N 1
ATOM 650 C CA . ASN A 1 86 ? -1.148 0.907 -8.707 1.00 86.75 86 ASN A CA 1
ATOM 651 C C . ASN A 1 86 ? -0.651 2.176 -9.400 1.00 86.75 86 ASN A C 1
ATOM 653 O O . ASN A 1 86 ? -1.157 3.269 -9.154 1.00 86.75 86 ASN A O 1
ATOM 657 N N . THR A 1 87 ? 0.323 2.025 -10.289 1.00 83.56 87 THR A N 1
ATOM 658 C CA . THR A 1 87 ? 0.856 3.122 -11.093 1.00 83.56 87 THR A CA 1
ATOM 659 C C . THR A 1 87 ? 0.676 2.823 -12.571 1.00 83.56 87 THR A C 1
ATOM 661 O O . THR A 1 87 ? 0.789 1.686 -13.038 1.00 83.56 87 THR A O 1
ATOM 664 N N . SER A 1 88 ? 0.391 3.865 -13.347 1.00 80.12 88 SER A N 1
ATOM 665 C CA . SER A 1 88 ? 0.217 3.742 -14.791 1.00 80.12 88 SER A CA 1
ATOM 666 C C . SER A 1 88 ? 1.477 3.167 -15.437 1.00 80.12 88 SER A C 1
ATOM 668 O O . SER A 1 88 ? 2.578 3.669 -15.231 1.00 80.12 88 SER A O 1
ATOM 670 N N . ARG A 1 89 ? 1.321 2.114 -16.251 1.00 81.19 89 ARG A N 1
ATOM 671 C CA . ARG A 1 89 ? 2.436 1.391 -16.899 1.00 81.19 89 ARG A CA 1
ATOM 672 C C . ARG A 1 89 ? 3.457 0.799 -15.910 1.00 81.19 89 ARG A C 1
ATOM 674 O O . ARG A 1 89 ? 4.598 0.561 -16.298 1.00 81.19 89 ARG A O 1
ATOM 681 N N . ASN A 1 90 ? 3.063 0.549 -14.657 1.00 79.12 90 ASN A N 1
ATOM 682 C CA . ASN A 1 90 ? 3.924 0.019 -13.593 1.00 79.12 90 ASN A CA 1
ATOM 683 C C . ASN A 1 90 ? 5.191 0.863 -13.350 1.00 79.12 90 ASN A C 1
ATOM 685 O O . ASN A 1 90 ? 6.239 0.337 -12.960 1.00 79.12 90 ASN A O 1
ATOM 689 N N . THR A 1 91 ? 5.122 2.175 -13.600 1.00 82.81 91 THR A N 1
ATOM 690 C CA . THR A 1 91 ? 6.225 3.093 -13.311 1.00 82.81 91 THR A CA 1
ATOM 691 C C . THR A 1 91 ? 6.401 3.229 -11.806 1.00 82.81 91 THR A C 1
ATOM 693 O O . THR A 1 91 ? 5.455 3.540 -11.091 1.00 82.81 91 THR A O 1
ATOM 696 N N . HIS A 1 92 ? 7.617 3.034 -11.307 1.00 85.81 92 HIS A N 1
ATOM 697 C CA . HIS A 1 92 ? 7.887 3.168 -9.874 1.00 85.81 92 HIS A CA 1
ATOM 698 C C . HIS A 1 92 ? 7.996 4.633 -9.430 1.00 85.81 92 HIS A C 1
ATOM 700 O O . HIS A 1 92 ? 7.843 4.929 -8.253 1.00 85.81 92 HIS A O 1
ATOM 706 N N . VAL A 1 93 ? 8.242 5.567 -10.349 1.00 89.06 93 VAL A N 1
ATOM 707 C CA . VAL A 1 93 ? 8.321 6.999 -10.037 1.00 89.06 93 VAL A CA 1
ATOM 708 C C . VAL A 1 93 ? 6.970 7.657 -10.303 1.00 89.06 93 VAL A C 1
ATOM 710 O O . VAL A 1 93 ? 6.434 7.539 -11.405 1.00 89.06 93 VAL A O 1
ATOM 713 N N . MET A 1 94 ? 6.439 8.352 -9.298 1.00 86.50 94 MET A N 1
ATOM 714 C CA . MET A 1 94 ? 5.260 9.216 -9.415 1.00 86.50 94 MET A CA 1
ATOM 715 C C . MET A 1 94 ? 5.671 10.636 -9.810 1.00 86.50 94 MET A C 1
ATOM 717 O O . MET A 1 94 ? 6.720 11.116 -9.372 1.00 86.50 94 MET A O 1
ATOM 721 N N . SER A 1 95 ? 4.839 11.327 -10.595 1.00 89.88 95 SER A N 1
ATOM 722 C CA . SER A 1 95 ? 5.037 12.758 -10.854 1.00 89.88 95 SER A CA 1
ATOM 723 C C . SER A 1 95 ? 4.813 13.581 -9.580 1.00 89.88 95 SER A C 1
ATOM 725 O O . SER A 1 95 ? 4.172 13.112 -8.641 1.00 89.88 95 SER A O 1
ATOM 727 N N . LEU A 1 96 ? 5.306 14.823 -9.538 1.00 89.94 96 LEU A N 1
ATOM 728 C CA . LEU A 1 96 ? 5.083 15.705 -8.385 1.00 89.94 96 LEU A CA 1
ATOM 729 C C . LEU A 1 96 ? 3.584 15.926 -8.118 1.00 89.94 96 LEU A C 1
ATOM 731 O O . LEU A 1 96 ? 3.145 15.898 -6.973 1.00 89.94 96 LEU A O 1
ATOM 735 N N . SER A 1 97 ? 2.790 16.094 -9.177 1.00 88.94 97 SER A N 1
ATOM 736 C CA . SER A 1 97 ? 1.338 16.247 -9.069 1.00 88.94 97 SER A CA 1
ATOM 737 C C . SER A 1 97 ? 0.677 15.010 -8.456 1.00 88.94 97 SER A C 1
ATOM 739 O O . SER A 1 97 ? -0.146 15.150 -7.554 1.00 88.94 97 SER A O 1
ATOM 741 N N . ASP A 1 98 ? 1.080 13.808 -8.877 1.00 89.19 98 ASP A N 1
ATOM 742 C CA . ASP A 1 98 ? 0.549 12.560 -8.315 1.00 89.19 98 ASP A CA 1
ATOM 743 C C . ASP A 1 98 ? 0.956 12.380 -6.848 1.00 89.19 98 ASP A C 1
ATOM 745 O O . ASP A 1 98 ? 0.155 11.905 -6.049 1.00 89.19 98 ASP A O 1
ATOM 749 N N . GLN A 1 99 ? 2.178 12.782 -6.475 1.00 91.25 99 GLN A N 1
ATOM 750 C CA . GLN A 1 99 ? 2.651 12.734 -5.086 1.00 91.25 99 GLN A CA 1
ATOM 751 C C . GLN A 1 99 ? 1.829 13.656 -4.178 1.00 91.25 99 GLN A C 1
ATOM 753 O O . GLN A 1 99 ? 1.454 13.246 -3.081 1.00 91.25 99 GLN A O 1
ATOM 758 N N . LEU A 1 100 ? 1.490 14.863 -4.645 1.00 90.44 100 LEU A N 1
ATOM 759 C CA . LEU A 1 100 ? 0.628 15.793 -3.908 1.00 90.44 100 LEU A CA 1
ATOM 760 C C . LEU A 1 100 ? -0.783 15.228 -3.721 1.00 90.44 100 LEU A C 1
ATOM 762 O O . LEU A 1 100 ? -1.312 15.252 -2.610 1.00 90.44 100 LEU A O 1
ATOM 766 N N . ILE A 1 101 ? -1.374 14.678 -4.786 1.00 90.25 101 ILE A N 1
ATOM 767 C CA . ILE A 1 101 ? -2.699 14.044 -4.724 1.00 90.25 101 ILE A CA 1
ATOM 768 C C . ILE A 1 101 ? -2.661 12.832 -3.788 1.00 90.25 101 ILE A C 1
ATOM 770 O O . ILE A 1 101 ? -3.539 12.666 -2.945 1.00 90.25 101 ILE A O 1
ATOM 774 N N . PHE A 1 102 ? -1.619 12.004 -3.877 1.00 90.56 102 PHE A N 1
ATOM 775 C CA . PHE A 1 102 ? -1.429 10.865 -2.986 1.00 90.56 102 PHE A CA 1
ATOM 776 C C . PHE A 1 102 ? -1.319 11.303 -1.518 1.00 90.56 102 PHE A C 1
ATOM 778 O O . PHE A 1 102 ? -2.027 10.756 -0.670 1.00 90.56 102 PHE A O 1
ATOM 785 N N . GLY A 1 103 ? -0.514 12.334 -1.242 1.00 90.81 103 GLY A N 1
ATOM 786 C CA . GLY A 1 103 ? -0.384 12.983 0.063 1.00 90.81 103 GLY A CA 1
ATOM 787 C C . GLY A 1 103 ? -1.724 13.426 0.642 1.00 90.81 103 GLY A C 1
ATOM 788 O O . GLY A 1 103 ? -2.063 13.101 1.782 1.00 90.81 103 GLY A O 1
ATOM 789 N N . GLN A 1 104 ? -2.524 14.119 -0.166 1.00 90.56 104 GLN A N 1
ATOM 790 C CA . GLN A 1 104 ? -3.859 14.570 0.218 1.00 90.56 104 GLN A CA 1
ATOM 791 C C . GLN A 1 104 ? -4.814 13.399 0.469 1.00 90.56 104 GLN A C 1
ATOM 793 O O . GLN A 1 104 ? -5.555 13.425 1.452 1.00 90.56 104 GLN A O 1
ATOM 798 N N . ASN A 1 105 ? -4.769 12.358 -0.366 1.00 90.19 105 ASN A N 1
ATOM 799 C CA . ASN A 1 105 ? -5.636 11.191 -0.242 1.00 90.19 105 ASN A CA 1
ATOM 800 C C . ASN A 1 105 ? -5.435 10.486 1.098 1.00 90.19 105 ASN A C 1
ATOM 802 O O . ASN A 1 105 ? -6.383 10.377 1.872 1.00 90.19 105 ASN A O 1
ATOM 806 N N . PHE A 1 106 ? -4.217 10.047 1.429 1.00 87.50 106 PHE A N 1
ATOM 807 C CA . PHE A 1 106 ? -4.025 9.334 2.696 1.00 87.50 106 PHE A CA 1
ATOM 808 C C . PHE A 1 106 ? -4.166 10.260 3.913 1.00 87.50 106 PHE A C 1
ATOM 810 O O . PHE A 1 106 ? -4.562 9.802 4.984 1.00 87.50 106 PHE A O 1
ATOM 817 N N . SER A 1 107 ? -3.893 11.562 3.771 1.00 88.94 107 SER A N 1
ATOM 818 C CA . SER A 1 107 ? -4.071 12.524 4.865 1.00 88.94 107 SER A CA 1
ATOM 819 C C . SER A 1 107 ? -5.547 12.745 5.199 1.00 88.94 107 SER A C 1
ATOM 821 O O . SER A 1 107 ? -5.907 12.721 6.376 1.00 88.94 107 SER A O 1
ATOM 823 N N . ASN A 1 108 ? -6.407 12.886 4.188 1.00 89.69 108 ASN A N 1
ATOM 824 C CA . ASN A 1 108 ? -7.814 13.254 4.366 1.00 89.69 108 ASN A CA 1
ATOM 825 C C . ASN A 1 108 ? -8.772 12.057 4.433 1.00 89.69 108 ASN A C 1
ATOM 827 O O . ASN A 1 108 ? -9.915 12.212 4.861 1.00 89.69 108 ASN A O 1
ATOM 831 N N . TRP A 1 109 ? -8.341 10.854 4.046 1.00 89.69 109 TRP A N 1
ATOM 832 C CA . TRP A 1 109 ? -9.204 9.672 4.043 1.00 89.69 109 TRP A CA 1
ATOM 833 C C . TRP A 1 109 ? -9.358 9.048 5.437 1.00 89.69 109 TRP A C 1
ATOM 835 O O . TRP A 1 109 ? -8.872 7.954 5.713 1.00 89.69 109 TRP A O 1
ATOM 845 N N . VAL A 1 110 ? -10.055 9.753 6.331 1.00 89.56 110 VAL A N 1
ATOM 846 C CA . VAL A 1 110 ? -10.220 9.377 7.748 1.00 89.56 110 VAL A CA 1
ATOM 847 C C . VAL A 1 110 ? -10.883 8.007 7.916 1.00 89.56 110 VAL A C 1
ATOM 849 O O . VAL A 1 110 ? -10.450 7.222 8.748 1.00 89.56 110 VAL A O 1
ATOM 852 N N . THR A 1 111 ? -11.873 7.671 7.085 1.00 89.31 111 THR A N 1
ATOM 853 C CA . THR A 1 111 ? -12.620 6.400 7.175 1.00 89.31 111 THR A CA 1
ATOM 854 C C . THR A 1 111 ? -11.809 5.156 6.813 1.00 89.31 111 THR A C 1
ATOM 856 O O . THR A 1 111 ? -12.306 4.046 6.972 1.00 89.31 111 THR A O 1
ATOM 859 N N . ARG A 1 112 ? -10.590 5.320 6.289 1.00 87.44 112 ARG A N 1
ATOM 860 C CA . ARG A 1 112 ? -9.677 4.214 5.974 1.00 87.44 112 ARG A CA 1
ATOM 861 C C . ARG A 1 112 ? -8.483 4.146 6.901 1.00 87.44 112 ARG A C 1
ATOM 863 O O . ARG A 1 112 ? -7.625 3.302 6.679 1.00 87.44 112 ARG A O 1
ATOM 870 N N . LYS A 1 113 ? -8.388 5.015 7.902 1.00 91.44 113 LYS A N 1
ATOM 871 C CA . LYS A 1 113 ? -7.331 4.904 8.902 1.00 91.44 113 LYS A CA 1
ATOM 872 C C . LYS A 1 113 ? -7.815 3.995 10.042 1.00 91.44 113 LYS A C 1
ATOM 874 O O . LYS A 1 113 ? -9.001 4.050 10.363 1.00 91.44 113 LYS A O 1
ATOM 879 N N . PRO A 1 114 ? -6.935 3.161 10.619 1.00 95.38 114 PRO A N 1
ATOM 880 C CA . PRO A 1 114 ? -5.525 2.974 10.262 1.00 95.38 114 PRO A CA 1
ATOM 881 C C . PRO A 1 114 ? -5.326 2.157 8.971 1.00 95.38 114 PRO A C 1
ATOM 883 O O . PRO A 1 114 ? -6.098 1.245 8.674 1.00 95.38 114 PRO A O 1
ATOM 886 N N . ALA A 1 115 ? -4.275 2.466 8.198 1.00 94.69 115 ALA A N 1
ATOM 887 C CA . ALA A 1 115 ? -4.026 1.829 6.897 1.00 94.69 115 ALA A CA 1
ATOM 888 C C . ALA A 1 115 ? -2.561 1.487 6.610 1.00 94.69 115 ALA A C 1
ATOM 890 O O . ALA A 1 115 ? -1.640 2.230 6.945 1.00 94.69 115 ALA A O 1
ATOM 891 N N . VAL A 1 116 ? -2.372 0.398 5.865 1.00 96.00 116 VAL A N 1
ATOM 892 C CA . VAL A 1 116 ? -1.131 0.012 5.196 1.00 96.00 116 VAL A CA 1
ATOM 893 C C . VAL A 1 116 ? -1.315 0.171 3.689 1.00 96.00 116 VAL A C 1
ATOM 895 O O . VAL A 1 116 ? -2.046 -0.589 3.055 1.00 96.00 116 VAL A O 1
ATOM 898 N N . TYR A 1 117 ? -0.624 1.138 3.101 1.00 95.31 117 TYR A N 1
ATOM 899 C CA . TYR A 1 117 ? -0.533 1.298 1.655 1.00 95.31 117 TYR A CA 1
ATOM 900 C C . TYR A 1 117 ? 0.656 0.500 1.134 1.00 95.31 117 TYR A C 1
ATOM 902 O O . TYR A 1 117 ? 1.743 0.583 1.699 1.00 95.31 117 TYR A O 1
ATOM 910 N N . HIS A 1 118 ? 0.488 -0.261 0.056 1.00 95.56 118 HIS A N 1
ATOM 911 C CA . HIS A 1 118 ? 1.584 -1.031 -0.534 1.00 95.56 118 HIS A CA 1
ATOM 912 C C . HIS A 1 118 ? 1.574 -0.970 -2.051 1.00 95.56 118 HIS A C 1
ATOM 914 O O . HIS A 1 118 ? 0.520 -1.021 -2.669 1.00 95.56 118 HIS A O 1
ATOM 920 N N . GLY A 1 119 ? 2.746 -0.898 -2.671 1.00 93.06 119 GLY A N 1
ATOM 921 C CA . GLY A 1 119 ? 2.854 -0.865 -4.128 1.00 93.06 119 GLY A CA 1
ATOM 922 C C . GLY A 1 119 ? 4.295 -0.743 -4.596 1.00 93.06 119 GLY A C 1
ATOM 923 O O . GLY A 1 119 ? 5.195 -0.490 -3.798 1.00 93.06 119 GLY A O 1
ATOM 924 N N . HIS A 1 120 ? 4.521 -0.952 -5.891 1.00 92.25 120 HIS A N 1
ATOM 925 C CA . HIS A 1 120 ? 5.841 -0.811 -6.505 1.00 92.25 120 HIS A CA 1
ATOM 926 C C . HIS A 1 120 ? 6.125 0.661 -6.822 1.00 92.25 120 HIS A C 1
ATOM 928 O O . HIS A 1 120 ? 5.914 1.113 -7.946 1.00 92.25 120 HIS A O 1
ATOM 934 N N . ILE A 1 121 ? 6.543 1.414 -5.804 1.00 92.94 121 ILE A N 1
ATOM 935 C CA . ILE A 1 121 ? 6.762 2.862 -5.884 1.00 92.94 121 ILE A CA 1
ATOM 936 C C . ILE A 1 121 ? 8.111 3.202 -5.244 1.00 92.94 121 ILE A C 1
ATOM 938 O O . ILE A 1 121 ? 8.555 2.539 -4.307 1.00 92.94 121 ILE A O 1
ATOM 942 N N . ALA A 1 122 ? 8.783 4.215 -5.778 1.00 92.81 122 ALA A N 1
ATOM 943 C CA . ALA A 1 122 ? 9.979 4.802 -5.203 1.00 92.81 122 ALA A CA 1
ATOM 944 C C . ALA A 1 122 ? 9.675 5.474 -3.855 1.00 92.81 122 ALA A C 1
ATOM 946 O O . ALA A 1 122 ? 8.528 5.745 -3.505 1.00 92.81 122 ALA A O 1
ATOM 947 N N . TYR A 1 123 ? 10.722 5.769 -3.091 1.00 93.50 123 TYR A N 1
ATOM 948 C CA . TYR A 1 123 ? 10.579 6.591 -1.895 1.00 93.50 123 TYR A CA 1
ATOM 949 C C . TYR A 1 123 ? 10.009 7.974 -2.248 1.00 93.50 123 TYR A C 1
ATOM 951 O O . TYR A 1 123 ? 10.433 8.588 -3.228 1.00 93.50 123 TYR A O 1
ATOM 959 N N . ILE A 1 124 ? 9.063 8.440 -1.434 1.00 90.12 124 ILE A N 1
ATOM 960 C CA . ILE A 1 124 ? 8.480 9.780 -1.499 1.00 90.12 124 ILE A CA 1
ATOM 961 C C . ILE A 1 124 ? 8.817 10.453 -0.172 1.00 90.12 124 ILE A C 1
ATOM 963 O O . ILE A 1 124 ? 8.591 9.871 0.889 1.00 90.12 124 ILE A O 1
ATOM 967 N N . ASP A 1 125 ? 9.379 11.653 -0.252 1.00 89.88 125 ASP A N 1
ATOM 968 C CA . ASP A 1 125 ? 9.662 12.487 0.909 1.00 89.88 125 ASP A CA 1
ATOM 969 C C . ASP A 1 125 ? 8.428 13.347 1.204 1.00 89.88 125 ASP A C 1
ATOM 971 O O . ASP A 1 125 ? 8.035 14.154 0.367 1.00 89.88 125 ASP A O 1
ATOM 975 N N . PHE A 1 126 ? 7.794 13.138 2.359 1.00 83.12 126 PHE A N 1
ATOM 976 C CA . PHE A 1 126 ? 6.612 13.899 2.786 1.00 83.12 126 PHE A CA 1
ATOM 977 C C . PHE A 1 126 ? 6.961 15.081 3.701 1.00 83.12 126 PHE A C 1
ATOM 979 O O . PHE A 1 126 ? 6.058 15.792 4.136 1.00 83.12 126 PHE A O 1
ATOM 986 N N . GLU A 1 127 ? 8.244 15.279 4.025 1.00 83.06 127 GLU A N 1
ATOM 987 C CA . GLU A 1 127 ? 8.711 16.406 4.844 1.00 83.06 127 GLU A CA 1
ATOM 988 C C . GLU A 1 127 ? 9.097 17.635 4.002 1.00 83.06 127 GLU A C 1
ATOM 990 O O . GLU A 1 127 ? 9.352 18.705 4.559 1.00 83.06 127 GLU A O 1
ATOM 995 N N . ARG A 1 128 ? 9.145 17.489 2.672 1.00 59.25 128 ARG A N 1
ATOM 996 C CA . ARG A 1 128 ? 9.482 18.540 1.700 1.00 59.25 128 ARG A CA 1
ATOM 997 C C . ARG A 1 128 ? 8.270 18.974 0.893 1.00 59.25 128 ARG A C 1
ATOM 999 O O . ARG A 1 128 ? 8.218 20.182 0.576 1.00 59.25 128 ARG A O 1
#

Foldseek 3Di:
DDDDPDPFPDPDDVPPFTWGFDDDDDDDDDDDDDDDDDDDDDPPPVPPQQLAEAEAQDDPPPCVVVVVVVVVVCCRVVVAGETEGDDDVLDQEDDPVVLVVVVCCSNVVSVRPPYYYYYNHDDDDPVD

InterPro domains:
  IPR005331 Sulfotransferase [PF03567] (53-121)
  IPR007734 Heparan sulphate 2-O-sulfotransferase [PTHR12129] (43-128)
  IPR027417 P-loop containing nucleoside triphosphate hydrolase [G3DSA:3.40.50.300] (48-128)